Protein AF-A0A243SD68-F1 (afdb_monomer_lite)

Secondary structure (DSSP, 8-state):
-HHHHHHHHHHHHHTT--TTT-EEEE-SS--TTSHHHHHHHTT-SEEEE---GGGGGT----HHHHHHTHHHH--

Foldseek 3Di:
DVVLLVVVVVVCVVVVHQLADDAAEDFAQDDCPDPNNVVNVVRHVHYYYDDQVVLVVVDVDDRNVCRNCVVVSVD

Sequence (75 aa):
PEDLIYYILFTAEQLGMNPEYFALEFIGKIDVESDFYTIVYKYIRNVSLIDVEDLRWNNYFSVAENRAHYILFNS

Structure (mmCIF, N/CA/C/O backbone):
data_AF-A0A243SD68-F1
#
_entry.id   AF-A0A243SD68-F1
#
loop_
_atom_site.group_PDB
_atom_site.id
_atom_site.type_symbol
_atom_site.label_atom_id
_atom_site.label_alt_id
_atom_site.label_comp_id
_atom_site.label_asym_id
_atom_site.label_entity_id
_atom_site.label_seq_id
_atom_site.pdbx_PDB_ins_code
_atom_site.Cartn_x
_atom_site.Cartn_y
_atom_site.Cartn_z
_atom_site.occupancy
_atom_site.B_iso_or_equiv
_atom_site.auth_seq_id
_atom_site.auth_comp_id
_atom_site.auth_asym_id
_atom_site.auth_atom_id
_atom_site.pdbx_PDB_model_num
ATOM 1 N N . PRO A 1 1 ? 9.352 6.348 7.428 1.00 82.50 1 PRO A N 1
ATOM 2 C CA . PRO A 1 1 ? 8.247 5.406 7.106 1.00 82.50 1 PRO A CA 1
ATOM 3 C C . PRO A 1 1 ? 6.938 5.715 7.851 1.00 82.50 1 PRO A C 1
ATOM 5 O O . PRO A 1 1 ? 5.853 5.364 7.400 1.00 82.50 1 PRO A O 1
ATOM 8 N N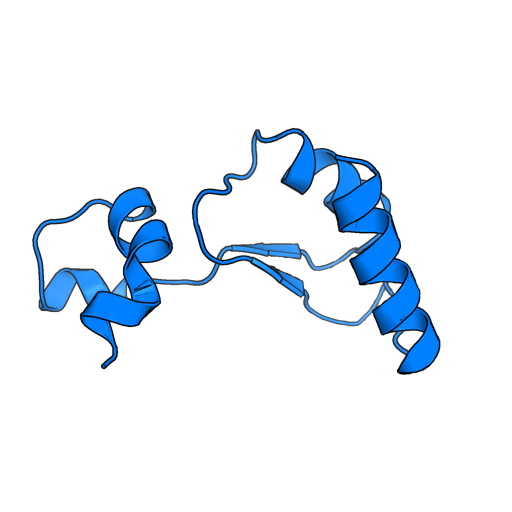 . GLU A 1 2 ? 7.075 6.386 8.990 1.00 94.94 2 GLU A N 1
ATOM 9 C CA . GLU A 1 2 ? 6.075 6.734 9.988 1.00 94.94 2 GLU A CA 1
ATOM 10 C C . GLU A 1 2 ? 5.017 7.684 9.420 1.00 94.94 2 GLU A C 1
ATOM 12 O O . GLU A 1 2 ? 3.829 7.442 9.605 1.00 94.94 2 GLU A O 1
ATOM 17 N N . ASP A 1 3 ? 5.431 8.688 8.642 1.00 96.94 3 ASP A N 1
ATOM 18 C CA . ASP A 1 3 ? 4.500 9.624 8.001 1.00 96.94 3 ASP A CA 1
ATOM 19 C C . ASP A 1 3 ? 3.540 8.906 7.039 1.00 96.94 3 ASP A C 1
ATOM 21 O O . ASP A 1 3 ? 2.344 9.185 7.033 1.00 96.94 3 ASP A O 1
ATOM 25 N N . LEU A 1 4 ? 4.034 7.931 6.260 1.00 95.88 4 LEU A N 1
ATOM 26 C CA . LEU A 1 4 ? 3.203 7.171 5.318 1.00 95.88 4 LEU A CA 1
ATOM 27 C C . LEU A 1 4 ? 2.078 6.436 6.053 1.00 95.88 4 LEU A C 1
ATOM 29 O O . LEU A 1 4 ? 0.909 6.583 5.700 1.00 95.88 4 LEU A O 1
ATOM 33 N N . ILE A 1 5 ? 2.425 5.648 7.076 1.00 97.31 5 ILE A N 1
ATOM 34 C CA . ILE A 1 5 ? 1.425 4.881 7.824 1.00 97.31 5 ILE A CA 1
ATOM 35 C C . ILE A 1 5 ? 0.495 5.796 8.624 1.00 97.31 5 ILE A C 1
ATOM 37 O O . ILE A 1 5 ? -0.696 5.508 8.709 1.00 97.31 5 ILE A O 1
ATOM 41 N N . TYR A 1 6 ? 1.000 6.921 9.141 1.00 98.12 6 TYR A N 1
ATOM 42 C CA . TYR A 1 6 ? 0.178 7.926 9.808 1.00 98.12 6 TYR A CA 1
ATOM 43 C C . TYR A 1 6 ? -0.936 8.427 8.887 1.00 98.12 6 TYR A C 1
ATOM 45 O O . TYR A 1 6 ? -2.105 8.366 9.261 1.00 98.12 6 TYR A O 1
ATOM 53 N N . TYR A 1 7 ? -0.604 8.858 7.665 1.00 98.44 7 TYR A N 1
ATOM 54 C CA . TYR A 1 7 ? -1.614 9.357 6.732 1.00 98.44 7 TYR A CA 1
ATOM 55 C C . TYR A 1 7 ? -2.595 8.267 6.292 1.00 98.44 7 TYR A C 1
ATOM 57 O O . TYR A 1 7 ? -3.792 8.536 6.212 1.00 98.44 7 TYR A O 1
ATOM 65 N N . ILE A 1 8 ? -2.127 7.035 6.069 1.00 98.06 8 ILE A N 1
ATOM 66 C CA . ILE A 1 8 ? -3.005 5.915 5.699 1.00 98.06 8 ILE A CA 1
ATOM 67 C C . ILE A 1 8 ? -4.004 5.610 6.821 1.00 98.06 8 ILE A C 1
ATOM 69 O O . ILE A 1 8 ? -5.204 5.537 6.559 1.00 98.06 8 ILE A O 1
ATOM 73 N N . LEU A 1 9 ? -3.533 5.445 8.061 1.00 98.12 9 LEU A N 1
ATOM 74 C CA . LEU A 1 9 ? -4.401 5.132 9.199 1.00 98.12 9 LEU A CA 1
ATOM 75 C C . LEU A 1 9 ? -5.351 6.280 9.521 1.00 98.12 9 LEU A C 1
ATOM 77 O O . LEU A 1 9 ? -6.529 6.033 9.761 1.00 98.12 9 LEU A O 1
ATOM 81 N N . PHE A 1 10 ? -4.870 7.522 9.451 1.00 98.38 10 PHE A N 1
ATOM 82 C CA . PHE A 1 10 ? -5.711 8.698 9.631 1.00 98.38 10 PHE A CA 1
ATOM 83 C C . PHE A 1 10 ? -6.846 8.724 8.601 1.00 98.38 10 PHE A C 1
ATOM 85 O O . PHE A 1 10 ? -8.008 8.868 8.971 1.00 98.38 10 PHE A O 1
ATOM 92 N N . THR A 1 11 ? -6.548 8.532 7.312 1.00 98.38 11 THR A N 1
ATOM 93 C CA . THR A 1 11 ? -7.581 8.491 6.267 1.00 98.38 11 THR A CA 1
ATOM 94 C C . THR A 1 11 ? -8.533 7.308 6.441 1.00 98.38 11 THR A C 1
ATOM 96 O O . THR A 1 11 ? -9.742 7.494 6.314 1.00 98.38 11 THR A O 1
ATOM 99 N N . ALA A 1 12 ? -8.026 6.117 6.774 1.00 98.38 12 ALA A N 1
ATOM 100 C CA . ALA A 1 12 ? -8.864 4.950 7.045 1.00 98.38 12 ALA A CA 1
ATOM 101 C C . ALA A 1 12 ? -9.838 5.211 8.208 1.00 98.38 12 ALA A C 1
ATOM 103 O O . ALA A 1 12 ? -11.022 4.898 8.093 1.00 98.38 12 ALA A O 1
ATOM 104 N N . GLU A 1 13 ? -9.373 5.853 9.283 1.00 98.00 13 GLU A N 1
ATOM 105 C CA . GLU A 1 13 ? -10.206 6.264 10.415 1.00 98.00 13 GLU A CA 1
ATOM 106 C C . GLU A 1 13 ? -11.277 7.280 9.994 1.00 98.00 13 GLU A C 1
ATOM 108 O O . GLU A 1 13 ? -12.452 7.084 10.303 1.00 98.00 13 GLU A O 1
ATOM 113 N N . GLN A 1 14 ? -10.911 8.318 9.228 1.00 98.44 14 GLN A N 1
ATOM 114 C CA . GLN A 1 14 ? -11.877 9.313 8.734 1.00 98.44 14 GLN A CA 1
ATOM 115 C C . GLN A 1 14 ? -12.974 8.691 7.856 1.00 98.44 14 GLN A C 1
ATOM 117 O O . GLN A 1 14 ? -14.099 9.188 7.821 1.00 98.44 14 GLN A O 1
ATOM 122 N N . LEU A 1 15 ? -12.660 7.600 7.155 1.00 98.25 15 LEU A N 1
ATOM 123 C CA . LEU A 1 15 ? -13.599 6.854 6.316 1.00 98.25 15 LEU A CA 1
ATOM 124 C C . LEU A 1 15 ? -14.337 5.733 7.072 1.00 98.25 15 LEU A C 1
ATOM 126 O O . LEU A 1 15 ? -15.148 5.030 6.470 1.00 98.25 15 LEU A O 1
ATOM 130 N N . GLY A 1 16 ? -14.073 5.543 8.369 1.00 98.19 16 GLY A N 1
ATOM 131 C CA . GLY A 1 16 ? -14.669 4.468 9.169 1.00 98.19 16 GLY A CA 1
ATOM 132 C C . GLY A 1 16 ? -14.250 3.062 8.722 1.00 98.19 16 GLY A C 1
ATOM 133 O O . GLY A 1 16 ? -14.995 2.100 8.913 1.00 98.19 16 GLY A O 1
ATOM 134 N N . MET A 1 17 ? -13.084 2.930 8.089 1.00 98.25 17 MET A N 1
ATOM 135 C CA . MET A 1 17 ? -12.578 1.669 7.555 1.00 98.25 17 MET A CA 1
ATOM 136 C C . MET A 1 17 ? -11.873 0.864 8.649 1.00 98.25 17 MET A C 1
ATOM 138 O O . MET A 1 17 ? -11.066 1.389 9.412 1.00 98.25 17 MET A O 1
ATOM 142 N N . ASN A 1 18 ? -12.146 -0.439 8.704 1.00 97.31 18 ASN A N 1
ATOM 143 C CA . ASN A 1 18 ? -11.501 -1.340 9.654 1.00 97.31 18 ASN A CA 1
ATOM 144 C C . ASN A 1 18 ? -10.249 -1.985 9.018 1.00 97.31 18 ASN A C 1
ATOM 146 O O . ASN A 1 18 ? -10.408 -2.710 8.028 1.00 97.31 18 ASN A O 1
ATOM 150 N N . PRO A 1 19 ? -9.041 -1.780 9.585 1.00 97.50 19 PRO A N 1
ATOM 151 C CA . PRO A 1 19 ? -7.777 -2.321 9.066 1.00 97.50 19 PRO A CA 1
ATOM 152 C C . PRO A 1 19 ? -7.713 -3.843 8.895 1.00 97.50 19 PRO A C 1
ATOM 154 O O . PRO A 1 19 ? -6.888 -4.337 8.127 1.00 97.50 19 PRO A O 1
ATOM 157 N N . GLU A 1 20 ? -8.596 -4.589 9.560 1.00 97.62 20 GLU A N 1
ATOM 158 C CA . GLU A 1 20 ? -8.704 -6.041 9.403 1.00 97.62 20 GLU A CA 1
ATOM 159 C C . GLU A 1 20 ? -9.439 -6.459 8.118 1.00 97.62 20 GLU A C 1
ATOM 161 O O . GLU A 1 20 ? -9.274 -7.584 7.646 1.00 97.62 20 GLU A O 1
ATOM 166 N N . TYR A 1 21 ? -10.247 -5.568 7.531 1.00 97.25 21 TYR A N 1
ATOM 167 C CA . TYR A 1 21 ? -11.164 -5.918 6.442 1.00 97.25 21 TYR A CA 1
ATOM 168 C C . TYR A 1 21 ? -10.860 -5.236 5.112 1.00 97.25 21 TYR A C 1
ATOM 170 O O . TYR A 1 21 ? -11.054 -5.859 4.070 1.00 97.25 21 TYR A O 1
ATOM 178 N N . PHE A 1 22 ? -10.417 -3.976 5.103 1.00 97.88 22 PHE A N 1
ATOM 179 C CA . PHE A 1 22 ? -10.195 -3.296 3.826 1.00 97.88 22 PHE A CA 1
ATOM 180 C C . PHE A 1 22 ? -8.921 -3.778 3.130 1.00 97.88 22 PHE A C 1
ATOM 182 O O . PHE A 1 22 ? -7.969 -4.208 3.782 1.00 97.88 22 PHE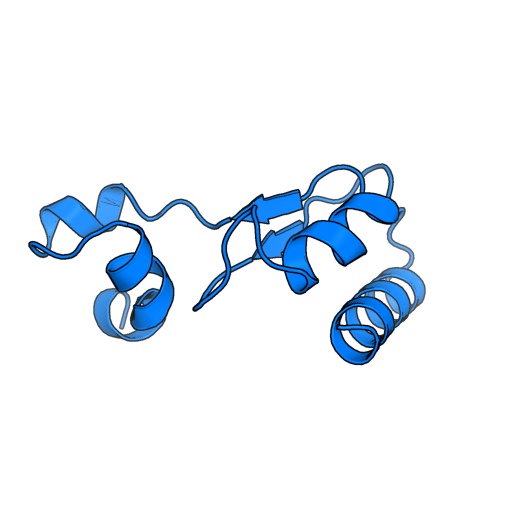 A O 1
ATOM 189 N N . ALA A 1 23 ? -8.923 -3.693 1.800 1.00 97.62 23 ALA A N 1
ATOM 190 C CA . ALA A 1 23 ? -7.756 -3.946 0.970 1.00 97.62 23 ALA A CA 1
ATOM 191 C C . ALA A 1 23 ? -6.996 -2.640 0.722 1.00 97.62 23 ALA A C 1
ATOM 193 O O . ALA A 1 23 ? -7.586 -1.640 0.310 1.00 97.62 23 ALA A O 1
ATOM 194 N N . LEU A 1 24 ? -5.691 -2.664 0.972 1.00 97.81 24 LEU A N 1
ATOM 195 C CA . LEU A 1 24 ? -4.760 -1.606 0.619 1.00 97.81 24 LEU A CA 1
ATOM 196 C C . LEU A 1 24 ? -3.836 -2.109 -0.485 1.00 97.81 24 LEU A C 1
ATOM 198 O O . LEU A 1 24 ? -3.131 -3.104 -0.313 1.00 97.81 24 LEU A O 1
ATOM 202 N N . GLU A 1 25 ? -3.815 -1.401 -1.605 1.00 96.94 25 GLU A N 1
ATOM 203 C CA . GLU A 1 25 ? -2.962 -1.733 -2.739 1.00 96.94 25 GLU A CA 1
ATOM 204 C C . GLU A 1 25 ? -2.000 -0.579 -3.021 1.00 96.94 25 GLU A C 1
ATOM 206 O O . GLU A 1 25 ? -2.407 0.576 -3.159 1.00 96.94 25 GLU A O 1
ATOM 211 N N . PHE A 1 26 ? -0.705 -0.887 -3.065 1.00 96.62 26 PHE A N 1
ATOM 212 C CA . PHE A 1 26 ? 0.340 0.092 -3.330 1.00 96.62 26 PHE A CA 1
ATOM 213 C C . PHE A 1 26 ? 0.793 0.081 -4.789 1.00 96.62 26 PHE A C 1
ATOM 215 O O . PHE A 1 26 ? 0.948 -0.965 -5.418 1.00 96.62 26 PHE A O 1
ATOM 222 N N . ILE A 1 27 ? 1.122 1.270 -5.286 1.00 94.56 27 ILE A N 1
ATOM 223 C CA . ILE A 1 27 ? 1.698 1.514 -6.607 1.00 94.56 27 ILE A CA 1
ATOM 224 C C . ILE A 1 27 ? 2.933 2.414 -6.485 1.00 94.56 27 ILE A C 1
ATOM 226 O O . ILE A 1 27 ? 3.095 3.131 -5.498 1.00 94.56 27 ILE A O 1
ATOM 230 N N . GLY A 1 28 ? 3.812 2.385 -7.487 1.00 93.19 28 GLY A N 1
ATOM 231 C CA . GLY A 1 28 ? 5.056 3.148 -7.500 1.00 93.19 28 GLY A CA 1
ATOM 232 C C . GLY A 1 28 ? 6.273 2.343 -7.039 1.00 93.19 28 GLY A C 1
ATOM 233 O O . GLY A 1 28 ? 6.308 1.115 -7.115 1.00 93.19 28 GLY A O 1
ATOM 234 N N . LYS A 1 29 ? 7.305 3.060 -6.582 1.00 92.94 29 LYS A N 1
ATOM 235 C CA . LYS A 1 29 ? 8.595 2.494 -6.165 1.00 92.94 29 LYS A CA 1
ATOM 236 C C . LYS A 1 29 ? 8.524 1.957 -4.731 1.00 92.94 29 LYS A C 1
ATOM 238 O O . LYS A 1 29 ? 9.051 2.567 -3.803 1.00 92.94 29 LYS A O 1
ATOM 243 N N . ILE A 1 30 ? 7.839 0.832 -4.571 1.00 94.31 30 ILE A N 1
ATOM 244 C CA . ILE A 1 30 ? 7.664 0.122 -3.304 1.00 94.31 30 ILE A CA 1
ATOM 245 C C . ILE A 1 30 ? 7.646 -1.386 -3.555 1.00 94.31 30 ILE A C 1
ATOM 247 O O . ILE A 1 30 ? 7.054 -1.872 -4.523 1.00 94.31 30 ILE A O 1
ATOM 251 N N . ASP A 1 31 ? 8.308 -2.115 -2.669 1.00 94.38 31 ASP A N 1
ATOM 252 C CA . ASP A 1 31 ? 8.384 -3.570 -2.665 1.00 94.38 31 ASP A CA 1
ATOM 253 C C . ASP A 1 31 ? 8.097 -4.113 -1.258 1.00 94.38 31 ASP A C 1
ATOM 255 O O . ASP A 1 31 ? 7.991 -3.355 -0.288 1.00 94.38 31 ASP A O 1
ATOM 259 N N . VAL A 1 32 ? 7.952 -5.435 -1.166 1.00 94.38 32 VAL A N 1
ATOM 260 C CA . VAL A 1 32 ? 7.580 -6.139 0.068 1.00 94.38 32 VAL A CA 1
ATOM 261 C C . VAL A 1 32 ? 8.675 -6.143 1.138 1.00 94.38 32 VAL A C 1
ATOM 263 O O . VAL A 1 32 ? 8.377 -6.415 2.297 1.00 94.38 32 VAL A O 1
ATOM 266 N N . GLU A 1 33 ? 9.921 -5.840 0.770 1.00 94.75 33 GLU A N 1
ATOM 267 C CA . GLU A 1 33 ? 11.068 -5.783 1.684 1.00 94.75 33 GLU A CA 1
ATOM 268 C C . GLU A 1 33 ? 11.292 -4.366 2.230 1.00 94.75 33 GLU A C 1
ATOM 270 O O . GLU A 1 33 ? 12.008 -4.180 3.213 1.00 94.75 33 GLU A O 1
ATOM 275 N N . SER A 1 34 ? 10.659 -3.356 1.628 1.00 95.19 34 SER A N 1
ATOM 276 C CA . SER A 1 34 ? 10.787 -1.966 2.051 1.00 95.19 34 SER A CA 1
ATOM 277 C C . SER A 1 34 ? 10.283 -1.726 3.480 1.00 95.19 34 SER A C 1
ATOM 279 O O . SER A 1 34 ? 9.274 -2.287 3.927 1.00 95.19 34 SER A O 1
ATOM 281 N N . ASP A 1 35 ? 10.930 -0.792 4.184 1.00 96.50 35 ASP A N 1
ATOM 282 C CA . ASP A 1 35 ? 10.492 -0.351 5.516 1.00 96.50 35 ASP A CA 1
ATOM 283 C C . ASP A 1 35 ? 9.057 0.199 5.497 1.00 96.50 35 ASP A C 1
ATOM 285 O O . ASP A 1 35 ? 8.319 0.060 6.473 1.00 96.50 35 ASP A O 1
ATOM 289 N N . PHE A 1 36 ? 8.645 0.798 4.373 1.00 96.31 36 PHE A N 1
ATOM 290 C CA . PHE A 1 36 ? 7.285 1.286 4.147 1.00 96.31 36 PHE A CA 1
ATOM 291 C C . PHE A 1 36 ? 6.264 0.149 4.113 1.00 96.31 36 PHE A C 1
ATOM 293 O O . PHE A 1 36 ? 5.254 0.214 4.808 1.00 96.31 36 PHE A O 1
ATOM 300 N N . TYR A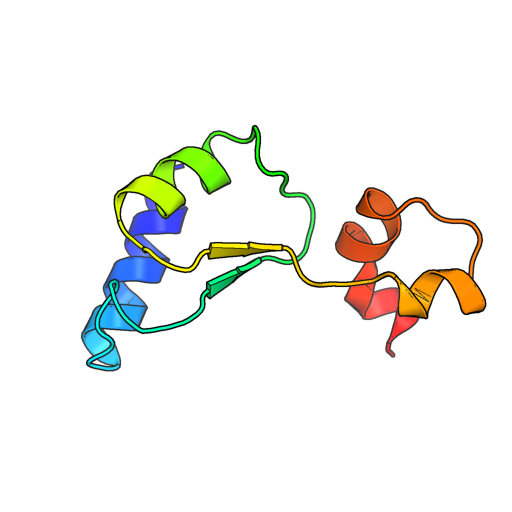 1 37 ? 6.525 -0.907 3.344 1.00 97.00 37 TYR A N 1
ATOM 301 C CA . TYR A 1 37 ? 5.627 -2.057 3.296 1.00 97.00 37 TYR A CA 1
ATOM 302 C C . TYR A 1 37 ? 5.583 -2.764 4.652 1.00 97.00 37 TYR A C 1
ATOM 304 O O . TYR A 1 37 ? 4.509 -3.043 5.183 1.00 97.00 37 TYR A O 1
ATOM 312 N N . THR A 1 38 ? 6.754 -2.954 5.266 1.00 96.81 38 THR A N 1
ATOM 313 C CA . THR A 1 38 ? 6.900 -3.620 6.562 1.00 96.81 38 THR A CA 1
ATOM 314 C C . THR A 1 38 ? 6.139 -2.904 7.675 1.00 96.81 38 THR A C 1
ATOM 316 O O . THR A 1 38 ? 5.478 -3.561 8.479 1.00 96.81 38 THR A O 1
ATOM 319 N N . ILE A 1 39 ? 6.210 -1.568 7.759 1.00 97.25 39 ILE A N 1
ATOM 320 C CA . ILE A 1 39 ? 5.469 -0.833 8.791 1.00 97.25 39 ILE A CA 1
ATOM 321 C C . ILE A 1 39 ? 3.962 -0.896 8.544 1.00 97.25 39 ILE A C 1
ATOM 323 O O . ILE A 1 39 ? 3.216 -1.090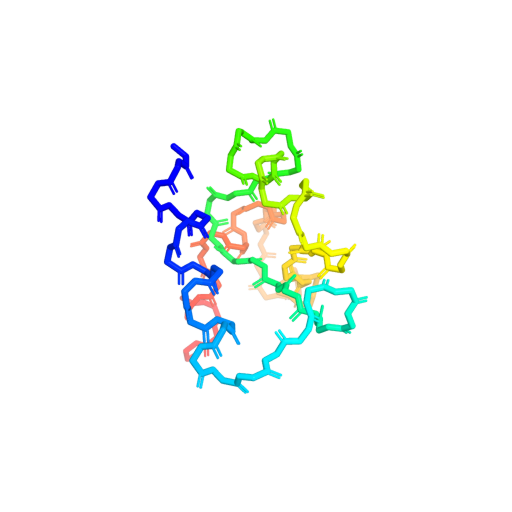 9.496 1.00 97.25 39 ILE A O 1
ATOM 327 N N . VAL A 1 40 ? 3.507 -0.806 7.293 1.00 97.88 40 VAL A N 1
ATOM 328 C CA . VAL A 1 40 ? 2.076 -0.828 6.961 1.00 97.88 40 VAL A CA 1
ATOM 329 C C . VAL A 1 40 ? 1.452 -2.192 7.257 1.00 97.88 40 VAL A C 1
ATOM 331 O O . VAL A 1 40 ? 0.378 -2.261 7.856 1.00 97.88 40 VAL A O 1
ATOM 334 N N . TYR A 1 41 ? 2.162 -3.274 6.938 1.00 96.56 41 TYR A N 1
ATOM 335 C CA . TYR A 1 41 ? 1.715 -4.648 7.186 1.00 96.56 41 TYR A CA 1
ATOM 336 C C . TYR A 1 41 ? 1.528 -4.976 8.679 1.00 96.56 41 TYR A C 1
ATOM 338 O O . TYR A 1 41 ? 0.850 -5.939 9.027 1.00 96.56 41 TYR A O 1
ATOM 346 N N . LYS A 1 42 ? 2.110 -4.181 9.592 1.00 96.81 42 LYS A N 1
ATOM 347 C CA . LYS A 1 42 ? 1.879 -4.324 11.041 1.00 96.81 42 LYS A CA 1
ATOM 348 C C . LYS A 1 42 ? 0.495 -3.845 11.481 1.00 96.81 42 LYS A C 1
ATOM 350 O O . LYS A 1 42 ? 0.046 -4.261 12.543 1.00 96.81 42 LYS A O 1
ATOM 355 N N . TYR A 1 43 ? -0.143 -2.965 10.710 1.00 97.69 43 TYR A N 1
ATOM 356 C CA . TYR A 1 43 ? -1.393 -2.307 11.102 1.00 97.69 43 TYR A CA 1
ATOM 357 C C . TYR A 1 43 ? -2.577 -2.651 10.204 1.00 97.69 43 TYR A C 1
ATOM 359 O O . TYR A 1 43 ? -3.711 -2.543 10.654 1.00 97.69 43 TYR A O 1
ATOM 367 N N . ILE A 1 44 ? -2.338 -3.028 8.947 1.00 98.19 44 ILE A N 1
ATOM 368 C CA . ILE A 1 44 ? -3.389 -3.334 7.971 1.00 98.19 44 ILE A CA 1
ATOM 369 C C . ILE A 1 44 ? -3.214 -4.775 7.512 1.00 98.19 44 ILE A C 1
ATOM 371 O O . ILE A 1 44 ? -2.124 -5.176 7.107 1.00 98.19 44 ILE A O 1
ATOM 375 N N . ARG A 1 45 ? -4.294 -5.559 7.578 1.00 97.69 45 ARG A N 1
ATOM 376 C CA . ARG A 1 45 ? -4.247 -7.006 7.350 1.00 97.69 45 ARG A CA 1
ATOM 377 C C . ARG A 1 45 ? -4.063 -7.374 5.882 1.00 97.69 45 ARG A C 1
ATOM 379 O O . ARG A 1 45 ? -3.348 -8.328 5.580 1.00 97.69 45 ARG A O 1
ATOM 386 N N . ASN A 1 46 ? -4.723 -6.640 4.989 1.00 97.81 46 ASN A N 1
ATOM 387 C CA . ASN A 1 46 ? -4.784 -6.965 3.566 1.00 97.81 46 ASN A CA 1
ATOM 388 C C . ASN A 1 46 ? -4.025 -5.902 2.770 1.00 97.81 46 ASN A C 1
ATOM 390 O O . ASN A 1 46 ? -4.613 -4.940 2.280 1.00 97.81 46 ASN A O 1
ATOM 394 N N . VAL A 1 47 ? -2.707 -6.071 2.674 1.00 97.81 47 VAL A N 1
ATOM 395 C CA . VAL A 1 47 ? -1.814 -5.174 1.930 1.00 97.81 47 VAL A CA 1
ATOM 396 C C . VAL A 1 47 ? -1.236 -5.931 0.743 1.00 97.81 47 VAL A C 1
ATOM 398 O O . VAL A 1 47 ? -0.816 -7.079 0.882 1.00 97.81 47 VAL A O 1
ATOM 401 N N . SER A 1 48 ? -1.222 -5.293 -0.421 1.00 97.31 48 SER A N 1
ATOM 402 C CA . SER A 1 48 ? -0.680 -5.857 -1.656 1.00 97.31 48 SER A CA 1
ATOM 403 C C . SER A 1 48 ? -0.038 -4.775 -2.521 1.00 97.31 48 SER A C 1
ATOM 405 O O . SER A 1 48 ? -0.111 -3.581 -2.218 1.00 97.31 48 SER A O 1
ATOM 407 N N . LEU A 1 49 ? 0.640 -5.197 -3.583 1.00 96.81 49 LEU A N 1
ATOM 408 C CA . LEU A 1 49 ? 1.173 -4.308 -4.604 1.00 96.81 49 LEU A CA 1
ATOM 409 C C . LEU A 1 49 ? 0.352 -4.508 -5.872 1.00 96.81 49 LEU A C 1
ATOM 411 O O . LEU A 1 49 ? 0.079 -5.656 -6.217 1.00 96.81 49 LEU A O 1
ATOM 415 N N . ILE A 1 50 ? 0.041 -3.420 -6.573 1.00 95.06 50 ILE A N 1
ATOM 416 C CA . ILE A 1 50 ? -0.799 -3.471 -7.770 1.00 95.06 50 ILE A CA 1
ATOM 417 C C . ILE A 1 50 ? -0.259 -4.465 -8.795 1.00 95.06 50 ILE A C 1
ATOM 419 O O . ILE A 1 50 ? 0.954 -4.500 -9.075 1.00 95.06 50 ILE A O 1
ATOM 423 N N . ASP A 1 51 ? -1.165 -5.282 -9.327 1.00 93.12 51 ASP A N 1
ATOM 424 C CA . ASP A 1 51 ? -0.863 -6.192 -10.420 1.00 93.12 51 ASP A CA 1
ATOM 425 C C . ASP A 1 51 ? -0.689 -5.396 -11.719 1.00 93.12 51 ASP A C 1
ATOM 427 O O . ASP A 1 51 ? -1.506 -4.553 -12.086 1.00 93.12 51 ASP A O 1
ATOM 431 N N . VAL A 1 52 ? 0.432 -5.635 -12.389 1.00 93.31 52 VAL A N 1
ATOM 432 C CA . VAL A 1 52 ? 0.822 -4.961 -13.631 1.00 93.31 52 VAL A CA 1
ATOM 433 C C . VAL A 1 52 ? 1.213 -5.965 -14.709 1.00 93.31 52 VAL A C 1
ATOM 435 O O . VAL A 1 52 ? 1.853 -5.586 -15.691 1.00 93.31 52 VAL A O 1
ATOM 438 N N . GLU A 1 53 ? 0.862 -7.241 -14.539 1.00 88.75 53 GLU A N 1
ATOM 439 C CA . GLU A 1 53 ? 1.235 -8.296 -15.482 1.00 88.75 53 GLU A CA 1
ATOM 440 C C . GLU A 1 53 ? 0.683 -8.013 -16.888 1.00 88.75 53 GLU A C 1
ATOM 442 O O . GLU A 1 53 ? 1.391 -8.196 -17.879 1.00 88.75 53 GLU A O 1
ATOM 447 N N . ASP A 1 54 ? -0.517 -7.434 -16.978 1.00 88.06 54 ASP A N 1
ATOM 448 C CA . ASP A 1 54 ? -1.136 -7.051 -18.251 1.00 88.06 54 ASP A CA 1
ATOM 449 C C . ASP A 1 54 ? -0.350 -5.963 -19.014 1.00 88.06 54 ASP A C 1
ATOM 45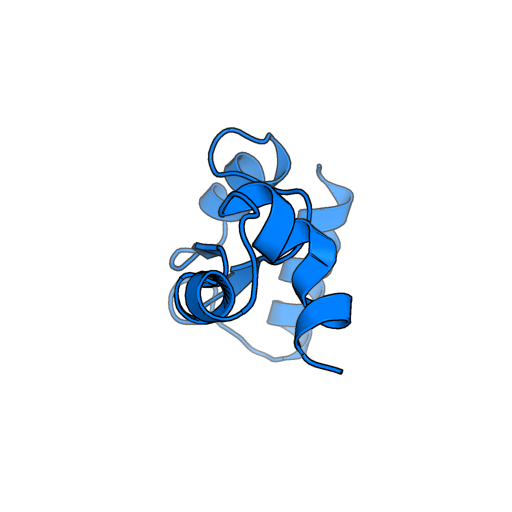1 O O . ASP A 1 54 ? -0.438 -5.875 -20.240 1.00 88.06 54 ASP A O 1
ATOM 455 N N . LEU A 1 55 ? 0.487 -5.158 -18.344 1.00 87.50 55 LEU A N 1
ATOM 456 C CA . LEU A 1 55 ? 1.324 -4.160 -19.026 1.00 87.50 55 LEU A CA 1
ATOM 457 C C . LEU A 1 55 ? 2.477 -4.791 -19.815 1.00 87.50 55 LEU A C 1
ATOM 459 O O . LEU A 1 55 ? 2.979 -4.177 -20.759 1.00 87.50 55 LEU A O 1
ATOM 463 N N . ARG A 1 56 ? 2.861 -6.036 -19.504 1.00 82.31 56 ARG A N 1
ATOM 464 C CA . ARG A 1 56 ? 3.926 -6.760 -20.220 1.00 82.31 56 ARG A CA 1
ATOM 465 C C . ARG A 1 56 ? 3.574 -7.063 -21.676 1.00 82.31 56 ARG A C 1
ATOM 467 O O . ARG A 1 56 ? 4.468 -7.329 -22.473 1.00 82.31 56 ARG A O 1
ATOM 474 N N . TRP A 1 57 ? 2.295 -7.009 -22.046 1.00 83.94 57 TRP A N 1
ATOM 475 C CA . TRP A 1 57 ? 1.877 -7.140 -23.444 1.00 83.94 57 TRP A CA 1
ATOM 476 C C . TRP A 1 57 ? 2.226 -5.903 -24.282 1.00 83.94 57 TRP A C 1
ATOM 478 O O . TRP A 1 57 ? 2.340 -6.003 -25.502 1.00 83.94 57 TRP A O 1
ATOM 488 N N . ASN A 1 58 ? 2.435 -4.753 -23.632 1.00 85.69 58 ASN A N 1
ATOM 489 C CA . ASN A 1 58 ? 2.629 -3.458 -24.284 1.00 85.69 58 ASN A CA 1
ATOM 490 C C . ASN A 1 58 ? 4.075 -2.942 -24.199 1.00 85.69 58 ASN A C 1
ATOM 492 O O . ASN A 1 58 ? 4.406 -1.943 -24.838 1.00 85.69 58 ASN A O 1
ATOM 496 N N . ASN A 1 59 ? 4.942 -3.583 -23.408 1.00 90.00 59 ASN A N 1
ATOM 497 C CA . ASN A 1 59 ? 6.335 -3.178 -23.235 1.00 90.00 59 ASN A CA 1
ATOM 498 C C . ASN A 1 59 ? 7.229 -4.329 -22.733 1.00 90.00 59 ASN A C 1
ATOM 500 O O . ASN A 1 59 ? 6.757 -5.401 -22.371 1.00 90.00 59 ASN A O 1
ATOM 504 N N . TYR A 1 60 ? 8.540 -4.082 -22.691 1.00 89.94 60 TYR A N 1
ATOM 505 C CA . TYR A 1 60 ? 9.548 -5.044 -22.226 1.00 89.94 60 TYR A CA 1
ATOM 506 C C . TYR A 1 60 ? 10.072 -4.746 -20.812 1.00 89.94 60 TYR A C 1
ATOM 508 O O . TYR A 1 60 ? 11.129 -5.249 -20.433 1.00 89.94 60 TYR A O 1
ATOM 516 N N . PHE A 1 61 ? 9.376 -3.909 -20.042 1.00 92.81 61 PHE A N 1
ATOM 517 C CA . PHE A 1 61 ? 9.798 -3.529 -18.700 1.00 92.81 61 PHE A CA 1
ATOM 518 C C . PHE A 1 61 ? 9.534 -4.644 -17.686 1.00 92.81 61 PHE A C 1
ATOM 520 O O . PHE A 1 61 ? 8.621 -5.465 -17.824 1.00 92.81 61 PHE A O 1
ATOM 527 N N . SER A 1 62 ? 10.343 -4.668 -16.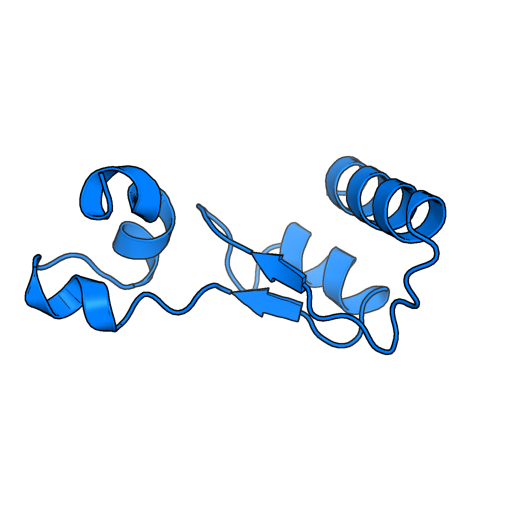632 1.00 92.81 62 SER A N 1
ATOM 528 C CA . SER A 1 62 ? 10.112 -5.512 -15.463 1.00 92.81 62 SER A CA 1
ATOM 529 C C . SER A 1 62 ? 8.829 -5.110 -14.725 1.00 92.81 62 SER A C 1
ATOM 531 O O . SER A 1 62 ? 8.313 -4.004 -14.883 1.00 92.81 62 SER A O 1
ATOM 533 N N . VAL A 1 63 ? 8.328 -5.989 -13.850 1.00 92.19 63 VAL A N 1
ATOM 534 C CA . VAL A 1 63 ? 7.171 -5.696 -12.978 1.00 92.19 63 VAL A CA 1
ATOM 535 C C . VAL A 1 63 ? 7.412 -4.434 -12.139 1.00 92.19 63 VAL A C 1
ATOM 537 O O . VAL A 1 63 ? 6.519 -3.602 -11.996 1.00 92.19 63 VAL A O 1
ATOM 540 N N . ALA A 1 64 ? 8.630 -4.255 -11.619 1.00 92.81 64 ALA A N 1
ATOM 541 C CA . ALA A 1 64 ? 8.984 -3.092 -10.809 1.00 92.81 64 ALA A CA 1
ATOM 542 C C . ALA A 1 64 ? 8.958 -1.788 -11.624 1.00 92.81 64 ALA A C 1
ATOM 544 O O . ALA A 1 64 ? 8.407 -0.785 -11.171 1.00 92.81 64 ALA A O 1
ATOM 545 N N . GLU A 1 65 ? 9.506 -1.807 -12.840 1.00 93.38 65 GLU A N 1
ATOM 546 C CA . GLU A 1 65 ? 9.471 -0.666 -13.761 1.00 93.38 65 GLU A CA 1
ATOM 547 C C . GLU A 1 65 ? 8.037 -0.350 -14.207 1.00 93.38 65 GLU A C 1
ATOM 549 O O . GLU A 1 65 ? 7.625 0.808 -14.170 1.00 93.38 65 GLU A O 1
ATOM 554 N N . ASN A 1 66 ? 7.242 -1.370 -14.540 1.00 94.19 66 ASN A N 1
ATOM 555 C CA . ASN A 1 66 ? 5.835 -1.204 -14.903 1.00 94.19 66 ASN A CA 1
ATOM 556 C C . ASN A 1 66 ? 5.006 -0.604 -13.764 1.00 94.19 66 ASN A C 1
ATOM 558 O O . ASN A 1 66 ? 4.193 0.287 -14.000 1.00 94.19 66 ASN A O 1
ATOM 562 N N . ARG A 1 67 ? 5.246 -1.011 -12.515 1.00 93.75 67 ARG A N 1
ATOM 563 C CA . ARG A 1 67 ? 4.575 -0.431 -11.344 1.00 93.75 67 ARG A CA 1
ATOM 564 C C . ARG A 1 67 ? 5.029 0.998 -11.047 1.00 93.75 67 ARG A C 1
ATOM 566 O O . ARG A 1 67 ? 4.209 1.829 -10.657 1.00 93.75 67 ARG A O 1
ATOM 573 N N . ALA A 1 68 ? 6.312 1.302 -11.241 1.00 94.25 68 ALA A N 1
ATOM 574 C CA . ALA A 1 68 ? 6.856 2.648 -11.064 1.00 94.25 68 ALA A CA 1
ATOM 575 C C . ALA A 1 68 ? 6.353 3.638 -12.130 1.00 94.25 68 ALA A C 1
ATOM 577 O O . ALA A 1 68 ? 6.215 4.828 -11.851 1.00 94.25 68 ALA A O 1
ATOM 578 N N . HIS A 1 69 ? 6.055 3.144 -13.332 1.00 91.75 69 HIS A N 1
ATOM 579 C CA . HIS A 1 69 ? 5.638 3.937 -14.489 1.00 91.75 69 HIS A CA 1
ATOM 580 C C . HIS A 1 69 ? 4.198 3.664 -14.930 1.00 91.75 69 HIS A C 1
ATOM 582 O O . HIS A 1 69 ? 3.821 4.011 -16.046 1.00 91.75 69 HIS A O 1
ATOM 588 N N . TYR A 1 70 ? 3.370 3.103 -14.048 1.00 89.31 70 TYR A N 1
ATOM 589 C CA . TYR A 1 70 ? 2.008 2.672 -14.369 1.00 89.31 70 TYR A CA 1
ATOM 590 C C . TYR A 1 70 ? 1.169 3.753 -15.068 1.00 89.31 70 TYR A C 1
ATOM 592 O O . TYR A 1 70 ? 0.473 3.457 -16.036 1.00 89.31 70 TYR A O 1
ATOM 600 N N . ILE A 1 71 ? 1.269 5.011 -14.617 1.00 86.56 71 ILE A N 1
ATOM 601 C CA . ILE A 1 71 ? 0.534 6.148 -15.201 1.00 86.56 71 ILE A CA 1
ATOM 602 C C . ILE A 1 71 ? 0.938 6.376 -16.665 1.00 86.56 71 ILE A C 1
ATOM 604 O O . ILE A 1 71 ? 0.079 6.651 -17.497 1.00 86.56 71 ILE A O 1
ATOM 608 N N . LEU A 1 72 ? 2.223 6.218 -17.003 1.00 88.38 72 LEU A N 1
ATOM 609 C CA . LEU A 1 72 ? 2.723 6.427 -18.365 1.00 88.38 72 LEU A CA 1
ATOM 610 C C . LEU A 1 72 ? 2.187 5.382 -19.351 1.00 88.38 72 LEU A C 1
ATOM 612 O O . LEU A 1 72 ? 2.038 5.694 -20.527 1.00 88.38 72 LEU A O 1
ATOM 616 N N . PHE A 1 73 ? 1.896 4.164 -18.886 1.00 83.75 73 PHE A N 1
ATOM 617 C CA . PHE A 1 73 ? 1.425 3.065 -19.739 1.00 83.75 73 PHE A CA 1
ATOM 618 C C . PHE A 1 73 ? -0.099 2.876 -19.743 1.00 83.75 73 PHE A C 1
ATOM 620 O O . PHE A 1 73 ? -0.587 2.029 -20.483 1.00 83.75 73 PHE A O 1
ATOM 627 N N . ASN A 1 74 ? -0.839 3.660 -18.951 1.00 80.94 74 ASN A N 1
ATOM 628 C CA . ASN A 1 74 ? -2.308 3.644 -18.879 1.00 80.94 74 ASN A CA 1
ATOM 629 C C . ASN A 1 74 ? -2.949 5.009 -19.215 1.00 80.94 74 ASN A C 1
ATOM 631 O O . ASN A 1 74 ? -4.105 5.242 -18.859 1.00 80.94 74 ASN A O 1
ATOM 635 N N . SER A 1 75 ? -2.195 5.921 -19.840 1.00 74.56 75 SER A N 1
ATOM 636 C CA . SER A 1 75 ? -2.701 7.213 -20.337 1.00 74.56 75 SER A CA 1
ATOM 637 C C . SER A 1 75 ? -3.251 7.114 -21.757 1.00 74.56 75 SER A C 1
ATOM 639 O O . SER A 1 75 ? -2.757 6.255 -22.521 1.00 74.56 75 SER A O 1
#

pLDDT: mean 94.06, std 4.99, range [74.56, 98.44]

Radius of gyration: 13.92 Å; chains: 1; bounding box: 26×18×35 Å